Protein AF-A0A3C0ZD50-F1 (afdb_monomer_lite)

Sequence (59 aa):
INLTYNLPKINRGINNIQLFANAANLGIIWRANRRGLDPDNPEAIPLQKNYSLGLRASF

Radius of gyration: 18.8 Å; chains: 1; bounding box: 34×24×52 Å

Secondary structure (DSSP, 8-state):
-EEEEEPPPPTTT--EEEEEEEEESGGGGGGGSTT---TT-TTPPPPPPEEEEEEEEE-

pLDDT: mean 74.53, std 15.64, range [46.09, 93.56]

Structure (mmCIF, N/CA/C/O backbone):
data_AF-A0A3C0ZD50-F1
#
_entry.id   AF-A0A3C0ZD50-F1
#
loop_
_atom_site.group_PDB
_atom_site.id
_atom_site.type_symbol
_atom_site.label_atom_id
_atom_site.label_alt_id
_atom_site.label_comp_id
_atom_site.label_asym_id
_atom_site.label_entity_id
_atom_site.label_seq_id
_atom_site.pdbx_PDB_ins_code
_atom_site.Cartn_x
_atom_site.Cartn_y
_atom_site.Cartn_z
_atom_site.occupancy
_atom_site.B_iso_or_equiv
_atom_site.auth_seq_id
_atom_site.auth_comp_id
_ato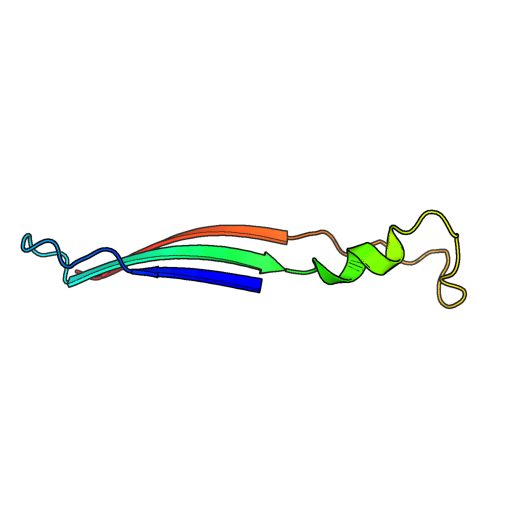m_site.auth_asym_id
_atom_site.auth_atom_id
_atom_site.pdbx_PDB_model_num
ATOM 1 N N . ILE A 1 1 ? -1.863 -3.228 -9.088 1.00 84.19 1 ILE A N 1
ATOM 2 C CA . ILE A 1 1 ? -2.621 -4.067 -8.131 1.00 84.19 1 ILE A CA 1
ATOM 3 C C . ILE A 1 1 ? -2.765 -3.284 -6.838 1.00 84.19 1 ILE A C 1
ATOM 5 O O . ILE A 1 1 ? -1.772 -2.761 -6.350 1.00 84.19 1 ILE A O 1
ATOM 9 N N . ASN A 1 2 ? -3.983 -3.151 -6.320 1.00 88.50 2 ASN A N 1
ATOM 10 C CA . ASN A 1 2 ? -4.246 -2.522 -5.029 1.00 88.50 2 ASN A CA 1
ATOM 11 C C . ASN A 1 2 ? -4.961 -3.549 -4.141 1.00 88.50 2 ASN A C 1
ATOM 13 O O . ASN A 1 2 ? -5.937 -4.152 -4.576 1.00 88.50 2 ASN A O 1
ATOM 17 N N . LEU A 1 3 ? -4.437 -3.761 -2.939 1.00 90.88 3 LEU A N 1
ATOM 18 C CA . LEU A 1 3 ? -5.026 -4.584 -1.897 1.00 90.88 3 LEU A CA 1
ATOM 19 C C . LEU A 1 3 ? -5.391 -3.662 -0.741 1.00 90.88 3 LEU A C 1
ATOM 21 O O . LEU A 1 3 ? -4.550 -2.908 -0.260 1.00 90.88 3 LEU A O 1
ATOM 25 N N . THR A 1 4 ? -6.633 -3.738 -0.288 1.00 92.31 4 THR A N 1
ATOM 26 C CA . THR A 1 4 ? -7.123 -2.917 0.814 1.00 92.31 4 THR A CA 1
ATOM 27 C C . THR A 1 4 ? -7.879 -3.795 1.800 1.00 92.31 4 THR A C 1
ATOM 29 O O . THR A 1 4 ? -8.700 -4.614 1.394 1.00 92.31 4 THR A O 1
ATOM 32 N N . TYR A 1 5 ? -7.603 -3.621 3.090 1.00 91.62 5 TYR A N 1
ATOM 33 C CA . TYR A 1 5 ? -8.251 -4.334 4.182 1.00 91.62 5 TYR A CA 1
ATOM 34 C C . TYR A 1 5 ? 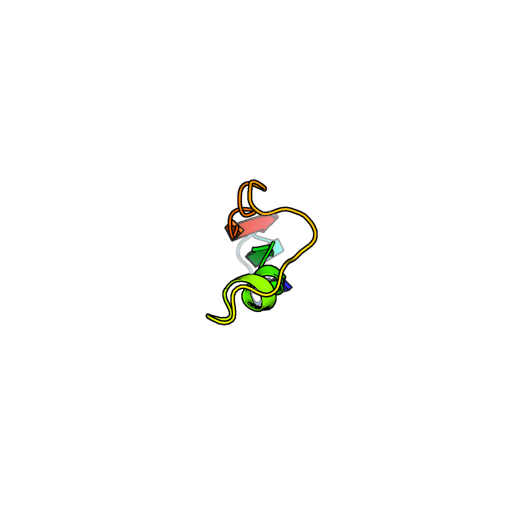-8.765 -3.343 5.226 1.00 91.62 5 TYR A C 1
ATOM 36 O O . TYR A 1 5 ? -7.995 -2.560 5.786 1.00 91.62 5 TYR A O 1
ATOM 44 N N . ASN A 1 6 ? -10.072 -3.376 5.481 1.00 91.25 6 ASN A N 1
ATOM 45 C CA . ASN A 1 6 ? -10.705 -2.561 6.513 1.00 91.25 6 ASN A CA 1
ATOM 46 C C . ASN A 1 6 ? -10.728 -3.349 7.821 1.00 91.25 6 ASN A C 1
ATOM 48 O O . ASN A 1 6 ? -11.270 -4.455 7.868 1.00 91.25 6 ASN A O 1
ATOM 52 N N . LEU A 1 7 ? -10.152 -2.780 8.877 1.00 87.81 7 LEU A N 1
ATOM 53 C CA . LEU A 1 7 ? -10.231 -3.370 10.205 1.00 87.81 7 LEU A CA 1
ATOM 54 C C . LEU A 1 7 ? -11.655 -3.225 10.760 1.00 87.81 7 LEU A C 1
ATOM 56 O O . LEU A 1 7 ? -12.310 -2.206 10.522 1.00 87.81 7 LEU A O 1
ATOM 60 N N . PRO A 1 8 ? -12.143 -4.229 11.510 1.00 83.12 8 PRO A N 1
ATOM 61 C CA . PRO A 1 8 ? -13.435 -4.139 12.171 1.00 83.12 8 PRO A CA 1
ATOM 62 C C . PRO A 1 8 ? -13.457 -2.948 13.133 1.00 83.12 8 PRO A C 1
ATOM 64 O O . PRO A 1 8 ? -12.448 -2.614 13.757 1.00 83.12 8 PRO A O 1
ATOM 67 N N . LYS A 1 9 ? -14.622 -2.303 13.240 1.00 78.12 9 LYS A N 1
ATOM 68 C CA . LYS A 1 9 ? -14.814 -1.088 14.036 1.00 78.12 9 LYS A CA 1
ATOM 69 C C . LYS A 1 9 ? -14.391 -1.332 15.487 1.00 78.12 9 LYS A C 1
ATOM 71 O O . LYS A 1 9 ? -14.990 -2.148 16.185 1.00 78.12 9 LYS A O 1
ATOM 76 N N . ILE A 1 10 ? -13.379 -0.604 15.947 1.00 75.38 10 ILE A N 1
ATOM 77 C CA . ILE A 1 10 ? -12.981 -0.591 17.354 1.00 75.38 10 ILE A CA 1
ATOM 78 C C . ILE A 1 10 ? -13.724 0.577 17.995 1.00 75.38 10 ILE A C 1
ATOM 80 O O . ILE A 1 10 ? -13.537 1.724 17.608 1.00 75.38 10 ILE A O 1
ATOM 84 N N . ASN A 1 11 ? -14.579 0.290 18.974 1.00 70.38 11 ASN A N 1
ATOM 85 C CA . ASN A 1 11 ? -15.537 1.225 19.584 1.00 70.38 11 ASN A CA 1
ATOM 86 C C . ASN A 1 11 ? -14.892 2.360 20.431 1.00 70.38 11 ASN A C 1
ATOM 88 O O . ASN A 1 11 ? -15.502 2.859 21.371 1.00 70.38 11 ASN A O 1
ATOM 92 N N . ARG A 1 12 ? -13.637 2.747 20.153 1.00 71.25 12 ARG A N 1
ATOM 93 C CA . ARG A 1 12 ? -12.819 3.708 20.918 1.00 71.25 12 ARG A CA 1
ATOM 94 C C . ARG A 1 12 ? -12.452 4.957 20.102 1.00 71.25 12 ARG A C 1
ATOM 96 O O . ARG A 1 12 ? -11.275 5.250 19.933 1.00 71.25 12 ARG A O 1
ATOM 103 N N . GLY A 1 13 ? -13.449 5.679 19.585 1.00 74.69 13 GLY A N 1
ATOM 104 C CA . GLY A 1 13 ? -13.241 6.998 18.957 1.00 74.69 13 GLY A CA 1
ATOM 105 C C . GLY A 1 13 ? -12.420 6.994 17.661 1.00 74.69 13 GLY A C 1
ATOM 106 O O . GLY A 1 13 ? -11.937 8.039 17.246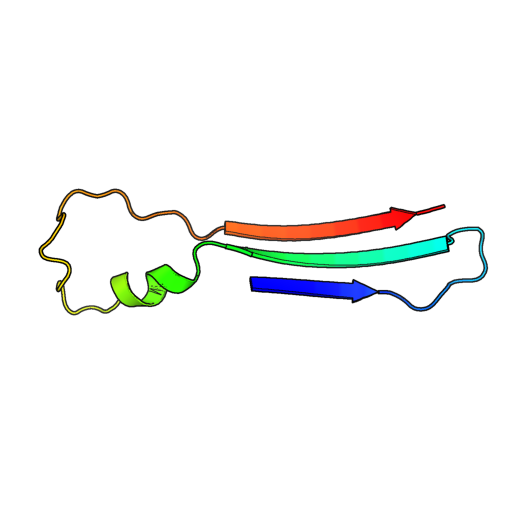 1.00 74.69 13 GLY A O 1
ATOM 107 N N . ILE A 1 14 ? -12.234 5.825 17.043 1.00 76.06 14 ILE A N 1
ATOM 108 C CA . ILE A 1 14 ? -11.635 5.680 15.717 1.00 76.06 14 I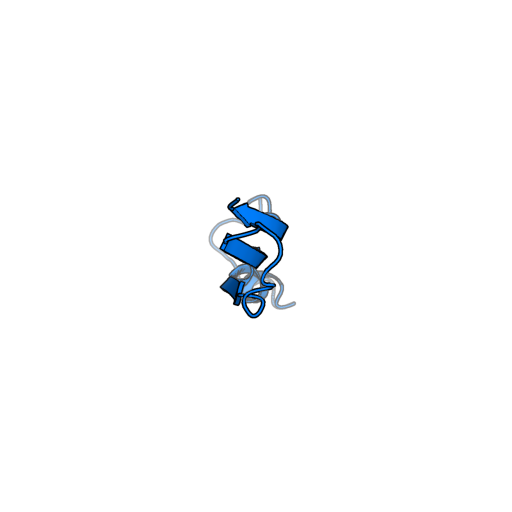LE A CA 1
ATOM 109 C C . ILE A 1 14 ? -12.703 5.052 14.829 1.00 76.06 14 ILE A C 1
ATOM 111 O O . ILE A 1 14 ? -13.053 3.880 14.983 1.00 76.06 14 ILE A O 1
ATOM 115 N N . ASN A 1 15 ? -13.249 5.852 13.918 1.00 81.56 15 ASN A N 1
ATOM 116 C CA . ASN A 1 15 ? -14.336 5.453 13.034 1.00 81.56 15 ASN A CA 1
ATOM 117 C C . ASN A 1 15 ? -13.933 4.355 12.045 1.00 81.56 15 ASN A C 1
ATOM 119 O O . ASN A 1 15 ? -14.743 3.467 11.764 1.00 81.56 15 ASN A O 1
ATOM 123 N N . ASN A 1 16 ? -12.708 4.415 11.513 1.00 85.19 16 ASN A N 1
ATOM 124 C CA . ASN A 1 16 ? -12.218 3.444 10.539 1.00 85.19 16 ASN A CA 1
ATOM 125 C C . ASN A 1 16 ? -10.687 3.358 10.533 1.00 85.19 16 ASN A C 1
ATOM 127 O O . ASN A 1 16 ? -10.003 4.380 10.580 1.00 85.19 16 ASN A O 1
ATOM 131 N N . ILE A 1 17 ? -10.154 2.143 10.398 1.00 89.75 17 ILE A N 1
ATOM 132 C CA . ILE A 1 17 ? -8.735 1.913 10.115 1.00 89.75 17 ILE A CA 1
ATOM 133 C C . ILE A 1 17 ? -8.646 1.009 8.892 1.00 89.75 17 ILE A C 1
ATOM 135 O O . ILE A 1 17 ? -9.210 -0.082 8.861 1.00 89.75 17 ILE A O 1
ATOM 139 N N . GLN A 1 18 ? -7.907 1.462 7.892 1.00 91.88 18 GLN A N 1
ATOM 140 C CA . GLN A 1 18 ? -7.711 0.766 6.637 1.00 91.88 18 GLN A CA 1
ATOM 141 C C . GLN A 1 18 ? -6.220 0.543 6.403 1.00 91.88 18 GLN A C 1
ATOM 143 O O . GLN A 1 18 ? -5.431 1.487 6.378 1.00 91.88 18 GLN A O 1
ATOM 148 N N . LEU A 1 19 ? -5.841 -0.712 6.203 1.00 92.50 19 LEU A N 1
ATOM 149 C CA . LEU A 1 19 ? -4.524 -1.094 5.712 1.00 92.50 19 LEU A CA 1
ATOM 150 C C . LEU A 1 19 ? -4.599 -1.186 4.192 1.00 92.50 19 LEU A C 1
ATOM 152 O O . LEU A 1 19 ? -5.500 -1.831 3.655 1.00 92.50 19 LEU A O 1
ATOM 156 N N . PHE A 1 20 ? -3.664 -0.554 3.492 1.00 93.56 20 PHE A N 1
ATOM 157 C CA . PHE A 1 20 ? -3.586 -0.635 2.040 1.00 93.56 20 PHE A CA 1
ATOM 158 C C . PHE A 1 20 ? -2.179 -1.009 1.592 1.00 93.56 20 PHE A C 1
ATOM 160 O O . PHE A 1 20 ? -1.175 -0.533 2.118 1.00 93.56 20 PHE A O 1
ATOM 167 N N . ALA A 1 21 ? -2.117 -1.859 0.580 1.00 92.81 21 ALA A N 1
ATOM 168 C CA . ALA A 1 21 ? -0.912 -2.195 -0.143 1.00 92.81 21 ALA A CA 1
ATOM 169 C C . ALA A 1 21 ? -1.151 -1.931 -1.630 1.00 92.81 21 ALA A C 1
ATOM 171 O O . ALA A 1 21 ? -2.175 -2.304 -2.201 1.00 92.81 21 ALA A O 1
ATOM 172 N N . ASN A 1 22 ? -0.203 -1.275 -2.279 1.00 90.81 22 ASN A N 1
ATOM 173 C CA . ASN A 1 22 ? -0.213 -1.045 -3.708 1.00 90.81 22 ASN A CA 1
ATOM 174 C C . ASN A 1 22 ? 1.033 -1.662 -4.328 1.00 90.81 22 A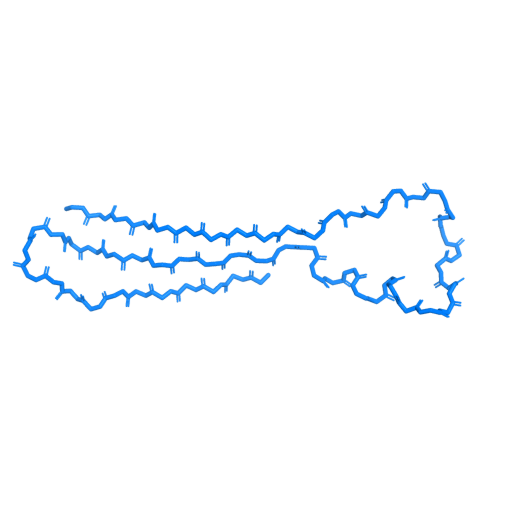SN A C 1
ATOM 176 O O . ASN A 1 22 ? 2.128 -1.568 -3.785 1.00 90.81 22 ASN A O 1
ATOM 180 N N . ALA A 1 23 ? 0.853 -2.284 -5.481 1.00 86.00 23 ALA A N 1
ATOM 181 C CA . ALA A 1 23 ? 1.938 -2.745 -6.315 1.00 86.00 23 ALA A CA 1
ATOM 182 C C . ALA A 1 23 ? 1.677 -2.277 -7.749 1.00 86.00 23 ALA A C 1
ATOM 184 O O . ALA A 1 23 ? 0.717 -2.707 -8.400 1.00 86.00 23 ALA A O 1
ATOM 185 N N . ALA A 1 24 ? 2.518 -1.372 -8.229 1.00 82.44 24 ALA A N 1
ATOM 186 C CA . ALA A 1 24 ? 2.466 -0.775 -9.553 1.00 82.44 24 ALA A CA 1
ATOM 187 C C . ALA A 1 24 ? 3.624 -1.290 -10.418 1.00 82.44 24 ALA A C 1
ATOM 189 O O . ALA A 1 24 ? 4.643 -1.768 -9.918 1.00 82.44 24 ALA A O 1
ATOM 190 N N . ASN A 1 25 ? 3.450 -1.223 -11.739 1.00 75.38 25 ASN A N 1
ATOM 191 C CA . ASN A 1 25 ? 4.445 -1.667 -12.725 1.00 75.38 25 ASN A CA 1
ATOM 192 C C . ASN A 1 25 ? 4.800 -3.171 -12.651 1.00 75.38 25 ASN A C 1
ATOM 194 O O . ASN A 1 25 ? 5.824 -3.607 -13.171 1.00 75.38 25 ASN A O 1
ATOM 198 N N . LEU A 1 26 ? 3.923 -3.998 -12.060 1.00 68.50 26 LEU A N 1
ATOM 199 C CA . LEU A 1 26 ? 4.089 -5.460 -11.989 1.00 68.50 26 LEU A CA 1
ATOM 200 C C . LEU A 1 26 ? 3.995 -6.160 -13.356 1.00 68.50 26 LEU A C 1
ATOM 202 O O . LEU A 1 26 ? 4.540 -7.246 -13.525 1.00 68.50 26 LEU A O 1
ATOM 206 N N . GLY A 1 27 ? 3.327 -5.547 -14.339 1.00 59.44 27 GLY A N 1
ATOM 207 C CA . GLY A 1 27 ? 3.148 -6.106 -15.687 1.00 59.44 27 GLY A CA 1
ATOM 208 C C . GLY A 1 27 ? 4.438 -6.206 -16.508 1.00 59.44 27 GLY A C 1
ATOM 209 O O . GLY A 1 27 ? 4.484 -6.932 -17.495 1.00 59.44 27 GLY A O 1
ATOM 210 N N . ILE A 1 28 ? 5.522 -5.566 -16.062 1.00 57.84 28 ILE A N 1
ATOM 211 C CA . ILE A 1 28 ? 6.834 -5.607 -16.729 1.00 57.84 28 ILE A CA 1
ATOM 212 C C . ILE A 1 28 ? 7.583 -6.918 -16.411 1.00 57.84 28 ILE A C 1
ATOM 214 O O . ILE A 1 28 ? 8.714 -7.127 -16.834 1.00 57.84 28 ILE A O 1
ATOM 218 N N . ILE A 1 29 ? 6.952 -7.873 -15.716 1.00 52.88 29 ILE A N 1
ATOM 219 C CA . ILE A 1 29 ? 7.491 -9.237 -15.598 1.00 52.88 29 ILE A CA 1
ATOM 220 C C . ILE A 1 29 ? 7.600 -9.908 -16.981 1.00 52.88 29 ILE A C 1
ATOM 222 O O . ILE A 1 29 ? 8.551 -10.652 -17.204 1.00 52.88 29 ILE A O 1
ATOM 226 N N . TRP A 1 30 ? 6.732 -9.572 -17.945 1.00 48.16 30 TRP A N 1
ATOM 227 C CA . TRP A 1 30 ? 6.835 -10.084 -19.320 1.00 48.16 30 TRP A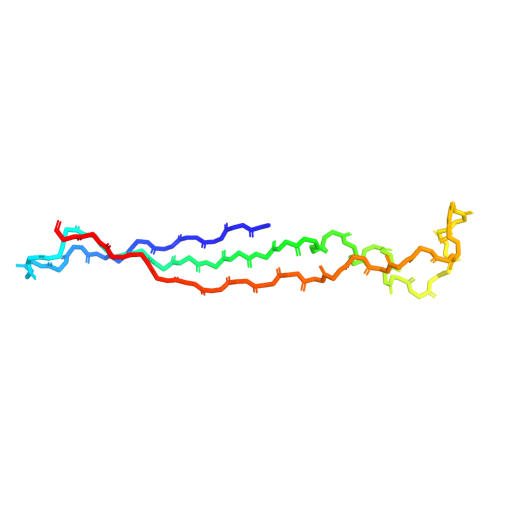 CA 1
ATOM 228 C C . TRP A 1 30 ? 8.080 -9.577 -20.075 1.00 48.16 30 TRP A C 1
ATOM 230 O O . TRP A 1 30 ? 8.575 -10.304 -20.933 1.00 48.16 30 TRP A O 1
ATOM 240 N N . ARG A 1 31 ? 8.663 -8.427 -19.684 1.00 51.09 31 ARG A N 1
ATOM 241 C CA . ARG A 1 31 ? 9.972 -7.946 -20.185 1.00 51.09 31 ARG A CA 1
ATOM 242 C C . ARG A 1 31 ? 11.177 -8.610 -19.510 1.00 51.09 31 ARG A C 1
ATOM 244 O O . ARG A 1 31 ? 12.264 -8.621 -20.068 1.00 51.09 31 ARG A O 1
ATOM 251 N N . ALA A 1 32 ? 11.004 -9.179 -18.313 1.00 46.09 32 ALA A N 1
ATOM 252 C CA . ALA A 1 32 ? 12.065 -9.909 -17.608 1.00 46.09 32 ALA A CA 1
ATOM 253 C C . ALA A 1 32 ? 12.216 -11.367 -18.086 1.00 46.09 32 ALA A C 1
ATOM 255 O O . ALA A 1 32 ? 13.088 -12.092 -17.598 1.00 46.09 32 ALA A O 1
ATOM 256 N N . ASN A 1 33 ? 11.380 -11.818 -19.032 1.00 48.69 33 ASN A N 1
ATOM 257 C CA . ASN A 1 33 ? 11.603 -13.087 -19.708 1.00 48.69 33 ASN A CA 1
ATOM 258 C C . ASN A 1 33 ? 12.968 -13.039 -20.399 1.00 48.69 33 ASN A C 1
ATOM 260 O O . ASN A 1 33 ? 13.233 -12.177 -21.233 1.00 48.69 33 ASN A O 1
ATOM 264 N N . ARG A 1 34 ? 13.823 -14.004 -20.047 1.00 52.75 34 ARG A N 1
ATOM 265 C CA . ARG A 1 34 ? 15.197 -14.232 -20.530 1.00 52.75 34 ARG A CA 1
ATOM 266 C C . ARG A 1 34 ? 15.281 -14.562 -22.033 1.00 52.75 34 ARG A C 1
ATOM 268 O O . ARG A 1 34 ? 16.081 -15.399 -22.433 1.00 52.75 34 ARG A O 1
ATOM 275 N N . ARG A 1 35 ? 14.404 -13.994 -22.859 1.00 51.41 35 ARG A N 1
ATOM 276 C CA . ARG A 1 35 ? 14.334 -14.225 -24.302 1.00 51.41 35 ARG A CA 1
ATOM 277 C C . ARG A 1 35 ? 14.793 -13.042 -25.145 1.00 51.41 35 ARG A C 1
ATOM 279 O O . ARG A 1 35 ? 14.891 -13.232 -26.342 1.00 51.41 35 ARG A O 1
ATOM 286 N N . GLY A 1 36 ? 15.120 -11.879 -24.574 1.00 51.34 36 GLY A N 1
ATOM 287 C CA . GLY A 1 36 ? 15.697 -10.775 -25.361 1.00 51.34 36 GLY A CA 1
ATOM 288 C C . GLY A 1 36 ? 14.808 -10.308 -26.523 1.00 51.34 36 GLY A C 1
ATOM 289 O O . GLY A 1 36 ? 15.318 -9.830 -27.527 1.00 51.34 36 GLY A O 1
ATOM 290 N N . LEU A 1 37 ? 13.488 -10.488 -26.406 1.00 50.59 37 LEU A N 1
ATOM 291 C CA . LEU A 1 37 ? 12.503 -10.191 -27.449 1.00 50.59 37 LEU A CA 1
ATOM 292 C C . LEU A 1 37 ? 11.667 -8.965 -27.065 1.00 50.59 37 LEU A C 1
ATOM 294 O O . LEU A 1 37 ? 10.449 -9.058 -26.989 1.00 50.59 37 LEU A O 1
ATOM 298 N N . ASP A 1 38 ? 12.308 -7.827 -26.816 1.00 53.16 38 ASP A N 1
ATOM 299 C CA . ASP A 1 38 ? 11.642 -6.541 -27.054 1.00 53.16 38 ASP A CA 1
ATOM 300 C C . ASP A 1 38 ? 12.434 -5.806 -28.141 1.00 53.16 38 ASP A C 1
ATOM 302 O O . ASP A 1 38 ? 13.422 -5.135 -27.834 1.00 53.16 38 ASP A O 1
ATOM 306 N N . PRO A 1 39 ? 12.056 -5.977 -29.424 1.00 54.47 39 PRO A N 1
ATOM 307 C CA . PRO A 1 39 ? 12.746 -5.365 -30.558 1.00 54.47 39 PRO A CA 1
ATOM 308 C C . PRO A 1 39 ? 12.494 -3.856 -30.691 1.00 54.47 39 PRO A C 1
ATOM 310 O O . PRO A 1 39 ? 13.134 -3.222 -31.521 1.00 54.47 39 PRO A O 1
ATOM 313 N N . ASP A 1 40 ? 11.590 -3.277 -29.893 1.00 59.16 40 ASP A N 1
ATOM 314 C CA . ASP A 1 40 ? 11.134 -1.891 -30.071 1.00 59.16 40 ASP A CA 1
ATOM 315 C C . ASP A 1 40 ? 11.922 -0.840 -29.272 1.00 59.16 40 ASP A C 1
ATOM 317 O O . ASP A 1 40 ? 11.738 0.348 -29.517 1.00 59.16 40 ASP A O 1
ATOM 321 N N . ASN A 1 41 ? 12.796 -1.222 -28.326 1.00 52.41 41 ASN A N 1
ATOM 322 C CA . ASN A 1 41 ? 13.740 -0.278 -27.700 1.00 52.41 41 ASN A CA 1
ATOM 323 C C . ASN A 1 41 ? 14.799 -0.984 -26.818 1.00 52.41 41 ASN A C 1
ATOM 325 O O . ASN A 1 41 ? 14.554 -1.218 -25.628 1.00 52.41 41 ASN A O 1
ATOM 329 N N . PRO A 1 42 ? 16.001 -1.272 -27.350 1.00 56.53 42 PRO A N 1
ATOM 330 C CA . PRO A 1 42 ? 17.105 -1.881 -26.596 1.00 56.53 42 PRO A CA 1
ATOM 331 C C . PRO A 1 42 ? 17.650 -1.011 -25.448 1.00 56.53 42 PRO A C 1
ATOM 333 O O . PRO A 1 42 ? 18.201 -1.543 -24.489 1.00 56.53 42 PRO A O 1
ATOM 336 N N . GLU A 1 43 ? 17.487 0.316 -25.525 1.00 57.78 43 GLU A N 1
ATOM 337 C CA . GLU A 1 43 ? 18.036 1.285 -24.556 1.00 57.78 43 GLU A CA 1
ATOM 338 C C . GLU A 1 43 ? 17.007 1.829 -23.548 1.00 57.78 43 GLU A C 1
ATOM 340 O O . GLU A 1 43 ? 17.324 2.687 -22.721 1.00 57.78 43 GLU A O 1
ATOM 345 N N . ALA A 1 44 ? 15.754 1.364 -23.584 1.00 63.19 44 ALA A N 1
ATOM 346 C CA . ALA A 1 44 ? 14.731 1.903 -22.692 1.00 63.19 44 ALA A CA 1
ATOM 347 C C . ALA A 1 44 ? 14.972 1.476 -21.238 1.00 63.19 44 ALA A C 1
ATOM 349 O O . ALA A 1 44 ? 14.892 0.291 -20.900 1.00 63.19 44 ALA A O 1
ATOM 350 N N . ILE A 1 45 ? 15.165 2.467 -20.360 1.00 65.88 45 ILE A N 1
ATOM 351 C CA . ILE A 1 45 ? 15.268 2.269 -18.911 1.00 65.88 45 ILE A CA 1
ATOM 352 C C . ILE A 1 45 ? 14.045 1.467 -18.433 1.00 65.88 45 ILE A C 1
ATOM 354 O O . ILE A 1 45 ? 12.899 1.862 -18.689 1.00 65.88 45 ILE A O 1
ATOM 358 N N . PRO A 1 46 ? 14.243 0.325 -17.752 1.00 67.25 46 PRO A N 1
ATOM 359 C CA . PRO A 1 46 ? 13.131 -0.455 -17.241 1.00 67.25 46 PRO A CA 1
ATOM 360 C C . PRO A 1 46 ? 12.378 0.358 -16.186 1.00 67.25 46 PRO A C 1
ATOM 362 O O . PRO A 1 46 ? 12.971 0.900 -15.252 1.00 67.25 46 PRO A O 1
ATOM 365 N N . LEU A 1 47 ? 11.052 0.431 -16.318 1.00 69.44 47 LEU A N 1
ATOM 366 C CA . LEU A 1 47 ? 10.212 1.065 -15.306 1.00 69.44 47 LEU A CA 1
ATOM 367 C C . LEU A 1 47 ? 10.380 0.315 -13.977 1.00 69.44 47 LEU A C 1
ATOM 369 O O . LEU A 1 47 ? 10.269 -0.914 -13.927 1.00 69.44 47 LEU A O 1
ATOM 373 N N . GLN A 1 48 ? 10.630 1.055 -12.900 1.00 74.19 48 GLN A N 1
ATOM 374 C CA . GLN A 1 48 ? 10.830 0.466 -11.581 1.00 74.19 48 GLN A CA 1
ATOM 375 C C . GLN A 1 48 ? 9.528 -0.149 -11.055 1.00 74.19 48 GLN A C 1
ATOM 377 O O . GLN A 1 48 ? 8.440 0.422 -11.195 1.00 74.19 48 GLN A O 1
ATOM 382 N N . LYS A 1 49 ? 9.644 -1.330 -10.441 1.00 78.88 49 LYS A N 1
ATOM 383 C CA . LYS A 1 49 ? 8.538 -1.972 -9.726 1.00 78.88 49 LYS A CA 1
ATOM 384 C C . LYS A 1 49 ? 8.295 -1.191 -8.443 1.00 78.88 49 LYS A C 1
ATOM 386 O O . LYS A 1 49 ? 9.170 -1.146 -7.584 1.00 78.88 49 LYS A O 1
ATOM 391 N N . ASN A 1 50 ? 7.110 -0.607 -8.317 1.00 83.44 50 ASN A N 1
ATOM 392 C CA . ASN A 1 50 ? 6.767 0.209 -7.162 1.00 83.44 50 ASN A CA 1
ATOM 393 C C . ASN A 1 50 ? 5.859 -0.581 -6.231 1.00 83.44 50 ASN A C 1
ATOM 395 O O . ASN A 1 50 ? 4.804 -1.060 -6.645 1.00 83.44 50 ASN A O 1
ATOM 399 N N . TYR A 1 51 ? 6.266 -0.683 -4.970 1.00 88.38 51 TYR A N 1
ATOM 400 C CA . TYR A 1 51 ? 5.481 -1.279 -3.900 1.00 88.38 51 TYR A CA 1
ATOM 401 C C . TYR A 1 51 ? 5.261 -0.224 -2.825 1.00 88.38 51 TYR A C 1
ATOM 403 O O . TYR A 1 51 ? 6.187 0.487 -2.438 1.00 88.38 51 TYR A O 1
ATOM 411 N N . SER A 1 52 ? 4.034 -0.106 -2.345 1.00 90.12 52 SER A N 1
ATOM 412 C CA . SER A 1 52 ? 3.671 0.825 -1.285 1.00 90.12 52 SER A CA 1
ATOM 413 C C . SER A 1 52 ? 2.824 0.095 -0.264 1.00 90.12 52 SER A C 1
ATOM 415 O O . SER A 1 52 ? 1.922 -0.653 -0.627 1.00 90.12 52 SER A O 1
ATOM 417 N N . LEU A 1 53 ? 3.103 0.324 1.011 1.00 93.12 53 LEU A N 1
ATOM 418 C CA . LEU A 1 53 ? 2.306 -0.160 2.128 1.00 93.12 53 LEU A CA 1
ATOM 419 C C . LEU A 1 53 ? 1.947 1.050 2.985 1.00 93.12 53 LEU A C 1
ATOM 421 O O . LEU A 1 53 ? 2.806 1.891 3.244 1.00 93.12 53 LEU A O 1
ATOM 425 N N . GLY A 1 54 ? 0.693 1.157 3.405 1.00 92.50 54 GLY A N 1
ATOM 426 C CA . GLY A 1 54 ? 0.245 2.275 4.215 1.00 92.50 54 GLY A CA 1
ATOM 427 C C . GLY A 1 54 ? -0.968 1.961 5.075 1.00 92.50 54 GLY A C 1
ATOM 428 O O . GLY A 1 54 ? -1.653 0.950 4.914 1.00 92.50 54 GLY A O 1
ATOM 429 N N . LEU A 1 55 ? -1.209 2.869 6.015 1.00 92.12 55 LEU A N 1
ATOM 430 C CA . LEU A 1 55 ? -2.320 2.835 6.951 1.00 92.12 55 LEU A CA 1
ATOM 431 C C . LEU A 1 55 ? -3.089 4.149 6.841 1.00 92.12 55 LEU A C 1
ATOM 433 O O . LEU A 1 55 ? -2.501 5.228 6.812 1.00 92.12 55 LEU A O 1
ATOM 437 N N . ARG A 1 56 ? -4.413 4.055 6.779 1.00 91.31 56 ARG A N 1
ATOM 438 C CA . ARG A 1 56 ? -5.337 5.186 6.776 1.00 91.31 56 ARG A CA 1
ATOM 439 C C . ARG A 1 56 ? -6.253 5.058 7.987 1.00 91.31 56 ARG A C 1
ATOM 441 O O . ARG A 1 56 ? -7.019 4.105 8.068 1.00 91.31 56 ARG A O 1
ATOM 448 N N . ALA A 1 57 ? -6.169 6.010 8.911 1.00 88.38 57 ALA A N 1
ATOM 449 C CA . ALA A 1 57 ? -7.061 6.106 10.062 1.00 88.38 57 ALA A CA 1
ATOM 450 C C . ALA A 1 57 ? -8.011 7.298 9.893 1.00 88.38 57 ALA A C 1
ATOM 452 O O . ALA A 1 57 ? -7.615 8.353 9.395 1.00 88.38 57 ALA A O 1
ATOM 453 N N . SER A 1 58 ? -9.263 7.116 10.293 1.00 86.56 58 SER A N 1
ATOM 454 C CA . SER A 1 58 ? -10.283 8.162 10.354 1.00 86.56 58 SER A CA 1
ATOM 455 C C . SER A 1 58 ? -10.883 8.163 11.754 1.00 86.56 58 SER A C 1
ATOM 457 O O . SER A 1 58 ? -11.265 7.100 12.250 1.00 86.56 58 SER A O 1
ATOM 459 N N . PHE A 1 59 ? -10.917 9.337 12.379 1.00 82.81 59 PHE A N 1
ATOM 460 C CA . PHE A 1 59 ? -11.352 9.551 13.761 1.00 82.81 59 PHE A CA 1
ATOM 461 C C . PHE A 1 59 ? -12.830 9.929 13.806 1.00 82.81 59 PHE A C 1
ATOM 463 O O . PHE A 1 59 ? -13.314 10.564 12.841 1.00 82.81 59 PHE A O 1
#

Foldseek 3Di:
DKDKDWDPDDVPPWRTKMKIKDWPPPVCVVVVPPPPPPPPDPPDDRDDTDIDIDMDIHD